Protein AF-A0A3D6EB64-F1 (afdb_monomer_lite)

Structure (mmCIF, N/CA/C/O backbone):
data_AF-A0A3D6EB64-F1
#
_entry.id   AF-A0A3D6EB64-F1
#
loop_
_atom_site.group_PDB
_atom_site.id
_atom_site.type_symbol
_atom_site.label_atom_id
_atom_site.label_alt_id
_atom_site.label_comp_id
_atom_site.label_asym_id
_atom_site.label_entity_id
_atom_site.label_seq_id
_atom_site.pdbx_PDB_ins_code
_atom_site.Cartn_x
_atom_site.Cartn_y
_atom_site.Cartn_z
_atom_site.occupancy
_atom_site.B_iso_or_equiv
_atom_site.auth_seq_id
_atom_site.auth_comp_id
_atom_site.auth_asym_id
_atom_site.auth_atom_id
_atom_site.pdbx_PDB_model_num
ATOM 1 N N . MET A 1 1 ? 5.720 9.791 33.208 1.00 56.53 1 MET A N 1
ATOM 2 C CA . MET A 1 1 ? 5.358 8.358 33.112 1.00 56.53 1 MET A CA 1
ATOM 3 C C . MET A 1 1 ? 5.922 7.781 31.817 1.00 56.53 1 MET A C 1
ATOM 5 O O . MET A 1 1 ? 6.109 8.530 30.870 1.00 56.53 1 MET A O 1
ATOM 9 N N . SER A 1 2 ? 6.230 6.481 31.758 1.00 70.69 2 SER A N 1
ATOM 10 C CA . SER A 1 2 ? 6.576 5.824 30.486 1.00 70.69 2 SER A CA 1
ATOM 11 C C . SER A 1 2 ? 5.304 5.671 29.650 1.00 70.69 2 SER A C 1
ATOM 13 O O . SER A 1 2 ? 4.320 5.146 30.171 1.00 70.69 2 SER A O 1
ATOM 15 N N . LYS A 1 3 ? 5.336 6.067 28.369 1.00 72.75 3 LYS A N 1
ATOM 16 C CA . LYS A 1 3 ? 4.212 5.945 27.414 1.00 72.75 3 LYS A CA 1
ATOM 17 C C . LYS A 1 3 ? 3.572 4.543 27.406 1.00 72.75 3 LYS A C 1
ATOM 19 O O . LYS A 1 3 ? 2.381 4.395 27.165 1.00 72.75 3 LYS A O 1
ATOM 24 N N . SER A 1 4 ? 4.351 3.507 27.733 1.00 83.56 4 SER A N 1
ATOM 25 C CA . SER A 1 4 ? 3.879 2.121 27.839 1.00 83.56 4 SER A CA 1
ATOM 26 C C . SER A 1 4 ? 2.910 1.882 29.010 1.00 83.56 4 SER A C 1
ATOM 28 O O . SER A 1 4 ? 1.986 1.077 28.888 1.00 83.56 4 SER A O 1
ATOM 30 N N . LYS A 1 5 ? 3.095 2.575 30.144 1.00 88.56 5 LYS A N 1
ATOM 31 C CA . LYS A 1 5 ? 2.236 2.424 31.332 1.00 88.56 5 LYS A CA 1
ATOM 32 C C . LYS A 1 5 ? 0.871 3.084 31.130 1.00 88.56 5 LYS A C 1
ATOM 34 O O . LYS A 1 5 ? -0.136 2.461 31.445 1.00 88.56 5 LYS A O 1
ATOM 39 N N . GLU A 1 6 ? 0.841 4.282 30.548 1.00 88.69 6 GLU A N 1
ATOM 40 C CA . GLU A 1 6 ? -0.411 4.967 30.182 1.00 88.69 6 GLU A CA 1
ATOM 41 C C . GLU A 1 6 ? -1.209 4.170 29.154 1.00 88.69 6 GLU A C 1
ATOM 43 O O . GLU A 1 6 ? -2.394 3.924 29.357 1.00 88.69 6 GLU A O 1
ATOM 48 N N . TYR A 1 7 ? -0.549 3.675 28.101 1.00 89.69 7 TYR A N 1
ATOM 49 C CA . TYR A 1 7 ? -1.205 2.842 27.093 1.00 89.69 7 TYR A CA 1
ATOM 50 C C . TYR A 1 7 ? -1.892 1.614 27.710 1.00 89.69 7 TYR A C 1
ATOM 52 O O . TYR A 1 7 ? -3.045 1.322 27.397 1.00 89.69 7 TYR A O 1
ATOM 60 N N . LYS A 1 8 ? -1.210 0.902 28.620 1.00 91.12 8 LYS A N 1
ATOM 61 C CA . LYS A 1 8 ? -1.791 -0.264 29.307 1.00 91.12 8 LYS A CA 1
ATOM 62 C C . LYS A 1 8 ? -2.973 0.112 30.197 1.00 91.12 8 LYS A C 1
ATOM 64 O O . LYS A 1 8 ? -3.958 -0.619 30.203 1.00 91.12 8 LYS A O 1
ATOM 69 N N . ALA A 1 9 ? -2.882 1.223 30.928 1.00 92.12 9 ALA A N 1
ATOM 70 C CA . ALA A 1 9 ? -3.964 1.686 31.792 1.00 92.12 9 ALA A CA 1
ATOM 71 C C . ALA A 1 9 ? -5.227 2.003 30.977 1.00 92.12 9 ALA A C 1
ATOM 73 O O . ALA A 1 9 ? -6.297 1.484 31.279 1.00 92.12 9 ALA A O 1
ATOM 74 N N . ILE A 1 10 ? -5.075 2.760 29.887 1.00 90.31 10 ILE A N 1
ATOM 75 C CA . ILE A 1 10 ? -6.179 3.123 28.991 1.00 90.31 10 ILE A CA 1
ATOM 76 C C . ILE A 1 10 ? -6.776 1.875 28.330 1.00 90.31 10 ILE A C 1
ATOM 78 O O . ILE A 1 10 ? -7.990 1.699 28.334 1.00 90.31 10 ILE A O 1
ATOM 82 N N . LYS A 1 11 ? -5.938 0.964 27.818 1.00 88.44 11 LYS A N 1
ATOM 83 C CA . LYS A 1 11 ? -6.406 -0.292 27.214 1.00 88.44 11 LYS A CA 1
ATOM 84 C C . LYS A 1 11 ? -7.231 -1.127 28.199 1.00 88.44 11 LYS A C 1
ATOM 86 O O . LYS A 1 11 ? -8.278 -1.648 27.826 1.00 88.44 11 LYS A O 1
ATOM 91 N N . ASN A 1 12 ? -6.756 -1.264 29.436 1.00 91.56 12 ASN A N 1
ATOM 92 C CA . ASN A 1 12 ? -7.444 -2.050 30.457 1.00 91.56 12 ASN A CA 1
ATOM 93 C C . ASN A 1 12 ? -8.764 -1.401 30.880 1.00 91.56 12 ASN A C 1
ATOM 95 O O . ASN A 1 12 ? -9.736 -2.116 31.081 1.00 91.56 12 ASN A O 1
ATOM 99 N N . PHE A 1 13 ? -8.813 -0.073 30.975 1.00 92.94 13 PHE A N 1
ATOM 100 C CA . PHE A 1 13 ? -10.040 0.663 31.272 1.00 92.94 13 PHE A CA 1
ATOM 101 C C . PHE A 1 13 ? -11.100 0.470 30.176 1.00 92.94 13 PHE A C 1
ATOM 103 O O . 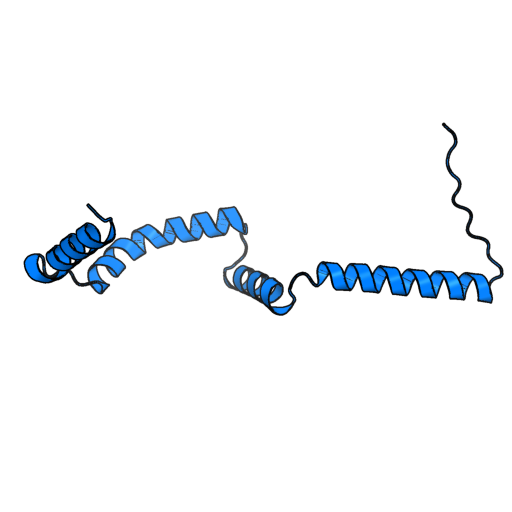PHE A 1 13 ? -12.230 0.082 30.466 1.00 92.94 13 PHE A O 1
ATOM 110 N N . LEU A 1 14 ? -10.714 0.640 28.905 1.00 91.06 14 LEU A N 1
ATOM 111 C CA . LEU A 1 14 ? -11.601 0.415 27.756 1.00 91.06 14 LEU A CA 1
ATOM 112 C C . LEU A 1 14 ? -12.166 -1.013 27.740 1.00 91.06 14 LEU A C 1
ATOM 114 O O . LEU A 1 14 ? -13.356 -1.203 27.509 1.00 91.06 14 LEU A O 1
ATOM 118 N N . HIS A 1 15 ? -11.321 -2.010 28.012 1.00 89.56 15 HIS A N 1
ATOM 119 C CA . HIS A 1 15 ? -11.719 -3.413 27.934 1.00 89.56 15 HIS A CA 1
ATOM 120 C C . HIS A 1 15 ? -12.511 -3.893 29.157 1.00 89.56 15 HIS A C 1
ATOM 122 O O . HIS A 1 15 ? -13.531 -4.553 28.999 1.00 89.56 15 HIS A O 1
ATOM 128 N N . ASN A 1 16 ? -12.057 -3.576 30.372 1.00 91.38 16 ASN A N 1
ATOM 129 C CA . ASN A 1 16 ? -12.619 -4.149 31.597 1.00 91.38 16 ASN A CA 1
ATOM 130 C C . ASN A 1 16 ? -13.787 -3.328 32.148 1.00 91.38 16 ASN A C 1
ATOM 132 O O . ASN A 1 16 ? -14.778 -3.906 32.589 1.00 91.38 16 ASN A O 1
ATOM 136 N N . GLU A 1 17 ? -13.674 -1.996 32.145 1.00 93.19 17 GLU A N 1
ATOM 137 C CA . GLU A 1 17 ? -14.701 -1.125 32.732 1.00 93.19 17 GLU A CA 1
ATOM 138 C C . GLU A 1 17 ? -15.779 -0.768 31.716 1.00 93.19 17 GLU A C 1
ATOM 140 O O . GLU A 1 17 ? -16.965 -0.871 32.014 1.00 93.19 17 GLU A O 1
ATOM 145 N N . LEU A 1 18 ? -15.375 -0.396 30.500 1.00 91.81 18 LEU A N 1
ATOM 146 C CA . LEU A 1 18 ? -16.319 -0.001 29.454 1.00 91.81 18 LEU A CA 1
ATOM 147 C C . LEU A 1 18 ? -16.804 -1.172 28.594 1.00 91.81 18 LEU A C 1
ATOM 149 O O . LEU A 1 18 ? -17.702 -0.980 27.779 1.00 91.81 18 LEU A O 1
ATOM 153 N N . GLN A 1 19 ? -16.230 -2.371 28.768 1.00 92.00 19 GLN A N 1
ATOM 154 C CA . GLN A 1 19 ? -16.564 -3.571 27.983 1.00 92.00 19 GLN A CA 1
ATOM 155 C C . GLN A 1 19 ? -16.462 -3.338 26.464 1.00 92.00 19 GLN A C 1
ATOM 157 O O . GLN A 1 19 ? -17.115 -4.006 25.665 1.00 92.00 19 GLN A O 1
ATOM 162 N N . ILE A 1 20 ? -15.622 -2.384 26.052 1.00 90.62 20 ILE A N 1
ATOM 163 C CA . ILE A 1 20 ? -15.392 -2.063 24.649 1.00 90.62 20 ILE A CA 1
ATOM 164 C C . ILE A 1 20 ? -14.378 -3.068 24.113 1.00 90.62 20 ILE A C 1
ATOM 166 O O . ILE A 1 20 ? -13.211 -3.104 24.526 1.00 90.62 20 ILE A O 1
ATOM 170 N N . SER A 1 21 ? -14.827 -3.904 23.181 1.00 88.19 21 SER A N 1
ATOM 171 C CA . SER A 1 21 ? -13.943 -4.839 22.499 1.00 88.19 21 SER A CA 1
ATOM 172 C C . SER A 1 21 ? -13.083 -4.124 21.457 1.00 88.19 21 SER A C 1
ATOM 174 O O . SER A 1 21 ? -13.387 -3.024 20.985 1.00 88.19 21 SER A O 1
ATOM 176 N N . LYS A 1 22 ? -11.980 -4.768 21.072 1.00 85.88 22 LYS A N 1
ATOM 177 C CA . LYS A 1 22 ? -11.128 -4.261 19.994 1.00 85.88 22 LYS A CA 1
ATOM 178 C C . LYS A 1 22 ? -11.911 -4.205 18.681 1.00 85.88 22 LYS A C 1
ATOM 180 O O . LYS A 1 22 ? -11.722 -3.279 17.903 1.00 85.88 22 LYS A O 1
ATOM 185 N N . GLU A 1 23 ? -12.773 -5.186 18.458 1.00 87.88 23 GLU A N 1
ATOM 186 C CA . GLU A 1 23 ? -13.599 -5.339 17.267 1.00 87.88 23 GLU A CA 1
ATOM 187 C C . GLU A 1 23 ? -14.588 -4.178 17.147 1.00 87.88 23 GLU A C 1
ATOM 189 O O . GLU A 1 23 ? -14.651 -3.560 16.095 1.00 87.88 23 GLU A O 1
ATOM 194 N N . MET A 1 24 ? -15.242 -3.781 18.246 1.00 86.81 24 MET A N 1
ATOM 195 C CA . MET A 1 24 ? -16.133 -2.614 18.261 1.00 86.81 24 MET A CA 1
ATOM 196 C C . MET A 1 24 ? -15.401 -1.319 17.899 1.00 86.81 24 MET A C 1
ATOM 198 O O . MET A 1 24 ? -15.920 -0.503 17.144 1.00 86.81 24 MET A O 1
ATOM 202 N N . ILE A 1 25 ? -14.183 -1.124 18.414 1.00 85.44 25 ILE A N 1
ATOM 203 C CA . ILE A 1 25 ? -13.362 0.043 18.054 1.00 85.44 25 ILE A CA 1
ATOM 204 C C . ILE A 1 25 ? -13.006 -0.005 16.569 1.00 85.44 25 ILE A C 1
ATOM 206 O O . ILE A 1 25 ? -13.069 1.017 15.893 1.00 85.44 25 ILE A O 1
ATOM 210 N N . VAL A 1 26 ? -12.624 -1.178 16.058 1.00 87.31 26 VAL A N 1
ATOM 211 C CA . VAL A 1 26 ? -12.315 -1.352 14.636 1.00 87.31 26 VAL A CA 1
ATOM 212 C C . VAL A 1 26 ? -13.535 -1.022 13.786 1.00 87.31 26 VAL A C 1
ATOM 214 O O . VAL A 1 26 ? -13.378 -0.269 12.836 1.00 87.31 26 VAL A O 1
ATOM 217 N N . ASP A 1 27 ? -14.722 -1.506 14.141 1.00 87.75 27 ASP A N 1
ATOM 218 C CA . ASP A 1 27 ? -15.949 -1.249 13.385 1.00 87.75 27 ASP A CA 1
ATOM 219 C C . ASP A 1 27 ? -16.312 0.241 13.369 1.00 87.75 27 ASP A C 1
ATOM 221 O O . ASP A 1 27 ? -16.615 0.776 12.307 1.00 87.75 27 ASP A O 1
ATOM 225 N N . ILE A 1 28 ? -16.188 0.942 14.503 1.00 86.12 28 ILE A N 1
ATOM 226 C CA . ILE A 1 28 ? -16.430 2.395 14.579 1.00 86.12 28 ILE A CA 1
ATOM 227 C C . ILE A 1 28 ? -15.430 3.169 13.713 1.00 86.12 28 ILE A C 1
ATOM 229 O O . ILE A 1 28 ? -15.803 4.079 12.978 1.00 86.12 28 ILE A O 1
ATOM 233 N N . VAL A 1 29 ? -14.142 2.832 13.806 1.00 87.06 29 VAL A N 1
ATOM 234 C CA . VAL A 1 29 ? -13.084 3.615 13.154 1.00 87.06 29 VAL A CA 1
ATOM 235 C C . VAL A 1 29 ? -12.957 3.264 11.671 1.00 87.06 29 VAL A C 1
ATOM 237 O O . VAL A 1 29 ? -12.500 4.093 10.889 1.00 87.06 29 VAL A O 1
ATOM 240 N N . LYS A 1 30 ? -13.344 2.056 11.250 1.00 87.00 30 LYS A N 1
ATOM 241 C CA . LYS A 1 30 ? -13.181 1.582 9.869 1.00 87.00 30 LYS A CA 1
ATOM 242 C C . LYS A 1 30 ? -13.901 2.477 8.864 1.00 87.00 30 LYS A C 1
ATOM 244 O O . LYS A 1 30 ? -13.277 2.855 7.873 1.00 87.00 30 LYS A O 1
ATOM 249 N N . ASP A 1 31 ? -15.142 2.854 9.152 1.00 85.44 31 ASP A N 1
ATOM 250 C CA . ASP A 1 31 ? -15.947 3.707 8.271 1.00 85.44 31 ASP A CA 1
ATOM 251 C C . ASP A 1 31 ? -15.348 5.118 8.139 1.00 85.44 31 ASP A C 1
ATOM 253 O O . ASP A 1 31 ? -15.395 5.726 7.070 1.00 85.44 31 ASP A O 1
ATOM 257 N N . GLU A 1 32 ? -14.711 5.629 9.197 1.00 86.88 32 GLU A N 1
ATOM 258 C CA . GLU A 1 32 ? -13.994 6.909 9.159 1.00 86.88 32 GLU A CA 1
ATOM 259 C C . GLU A 1 32 ? -12.628 6.799 8.460 1.00 86.88 32 GLU A C 1
ATOM 261 O O . GLU A 1 32 ? -12.183 7.727 7.776 1.00 86.88 32 GLU A O 1
ATOM 266 N N . LEU A 1 33 ? -11.950 5.658 8.608 1.00 87.69 33 LEU A N 1
ATOM 267 C CA . LEU A 1 33 ? -10.636 5.392 8.023 1.00 87.69 33 LEU A CA 1
ATOM 268 C C . LEU A 1 33 ? -10.707 5.171 6.518 1.00 87.69 33 LEU A C 1
ATOM 270 O O . LEU A 1 33 ? -9.814 5.626 5.808 1.00 87.69 33 LEU A O 1
ATOM 274 N N . GLU A 1 34 ? -11.726 4.473 6.025 1.00 84.94 34 GLU A N 1
ATOM 275 C CA . GLU A 1 34 ? -11.857 4.112 4.614 1.00 84.94 34 GLU A CA 1
ATOM 276 C C . GLU A 1 34 ? -11.721 5.316 3.656 1.00 84.94 34 GLU A C 1
ATOM 278 O O . GLU A 1 34 ? -10.836 5.282 2.791 1.00 84.94 34 GLU A O 1
ATOM 283 N N . PRO A 1 35 ? -12.468 6.428 3.811 1.00 85.81 35 PRO A N 1
ATOM 284 C CA . PRO A 1 35 ? -12.324 7.588 2.933 1.00 85.81 35 PRO A CA 1
ATOM 285 C C . PRO A 1 35 ? -10.960 8.276 3.073 1.00 85.81 35 PRO A C 1
ATOM 287 O O . PRO A 1 35 ? -10.414 8.769 2.081 1.00 85.81 35 PRO A O 1
ATOM 290 N N . LEU A 1 36 ? -10.376 8.301 4.276 1.00 88.12 36 LEU A N 1
ATOM 291 C CA . LEU A 1 36 ? -9.044 8.870 4.512 1.00 88.12 36 LEU A CA 1
ATOM 292 C C . LEU A 1 36 ? -7.953 8.040 3.834 1.00 88.12 36 LEU A C 1
ATOM 294 O O . LEU A 1 36 ? -7.033 8.592 3.222 1.00 88.12 36 LEU A O 1
ATOM 298 N N . LEU A 1 37 ? -8.074 6.719 3.907 1.00 84.06 37 LEU A N 1
ATOM 299 C CA . LEU A 1 37 ? -7.146 5.766 3.323 1.00 84.06 37 LEU A CA 1
ATOM 300 C C . LEU A 1 37 ? -7.230 5.822 1.794 1.00 84.06 37 LEU A C 1
ATOM 302 O O . LEU A 1 37 ? -6.204 5.983 1.138 1.00 84.06 37 LEU A O 1
ATOM 306 N N . LEU A 1 38 ? -8.441 5.839 1.227 1.00 83.19 38 LEU A N 1
ATOM 307 C CA . LEU A 1 38 ? -8.665 6.028 -0.210 1.00 83.19 38 LEU A CA 1
ATOM 308 C C . LEU A 1 38 ? -8.135 7.375 -0.714 1.00 83.19 38 LEU A C 1
ATOM 310 O O . LEU A 1 38 ? -7.479 7.430 -1.754 1.00 83.19 38 LEU A O 1
ATOM 314 N N . LYS A 1 39 ? -8.368 8.466 0.026 1.00 85.00 39 LYS A N 1
ATOM 315 C CA . LYS A 1 39 ? -7.826 9.791 -0.312 1.00 85.00 39 LYS A CA 1
ATOM 316 C C . LYS A 1 39 ? -6.300 9.795 -0.288 1.00 85.00 39 LYS A C 1
ATOM 318 O O . LYS A 1 39 ? -5.681 10.354 -1.188 1.00 85.00 39 LYS A O 1
ATOM 323 N N . THR A 1 40 ? -5.698 9.169 0.718 1.00 83.50 40 THR A N 1
ATOM 324 C CA . THR A 1 40 ? -4.239 9.081 0.853 1.00 83.50 40 THR A CA 1
ATOM 325 C C . THR A 1 40 ? -3.644 8.278 -0.296 1.00 83.50 40 THR A C 1
ATOM 327 O O . THR A 1 40 ? -2.759 8.769 -0.988 1.00 83.50 40 THR A O 1
ATOM 330 N N . LEU A 1 41 ? -4.200 7.098 -0.579 1.00 80.00 41 LEU A N 1
ATOM 331 C CA . LEU A 1 41 ? -3.789 6.263 -1.705 1.00 80.00 41 LEU A CA 1
ATOM 332 C C . LEU A 1 41 ? -3.926 6.995 -3.039 1.00 80.00 41 LEU A C 1
ATOM 334 O O . LEU A 1 41 ? -3.003 6.956 -3.847 1.00 80.00 41 LEU A O 1
ATOM 338 N N . ARG A 1 42 ? -5.032 7.718 -3.250 1.00 81.19 42 ARG A N 1
ATOM 339 C CA . ARG A 1 42 ? -5.237 8.521 -4.460 1.00 81.19 42 ARG A CA 1
ATOM 340 C C . ARG A 1 42 ? -4.239 9.673 -4.576 1.00 81.19 42 ARG A C 1
ATOM 342 O O . ARG A 1 42 ? -3.785 9.970 -5.675 1.00 81.19 42 ARG A O 1
ATOM 349 N N . ASN A 1 43 ? -3.897 10.328 -3.472 1.00 81.25 43 ASN A N 1
ATOM 350 C CA . ASN A 1 43 ? -2.907 11.406 -3.473 1.00 81.25 43 ASN A CA 1
ATOM 351 C C . ASN A 1 43 ? -1.492 10.883 -3.762 1.00 81.25 43 ASN A C 1
ATOM 353 O O . ASN A 1 43 ? -0.726 11.558 -4.441 1.00 81.25 43 ASN A O 1
ATOM 357 N N . THR A 1 44 ? -1.148 9.698 -3.254 1.00 77.06 44 THR A N 1
ATOM 358 C CA . THR A 1 44 ? 0.185 9.101 -3.411 1.00 77.06 44 THR A CA 1
ATOM 359 C C . THR A 1 44 ? 0.364 8.409 -4.761 1.00 77.06 44 THR A C 1
ATOM 361 O O . THR A 1 44 ? 1.407 8.562 -5.389 1.00 77.06 44 THR A O 1
ATOM 364 N N . TYR A 1 45 ? -0.642 7.662 -5.218 1.00 76.12 45 TYR A N 1
ATOM 365 C CA . TYR A 1 45 ? -0.548 6.783 -6.389 1.00 76.12 45 TYR A CA 1
ATOM 366 C C . TYR A 1 45 ? -1.481 7.185 -7.545 1.00 76.12 45 TYR A C 1
ATOM 368 O O . TYR A 1 45 ? -1.534 6.497 -8.564 1.00 76.12 45 TYR A O 1
ATOM 376 N N . GLY A 1 46 ? -2.216 8.295 -7.423 1.00 78.75 46 GLY A N 1
ATOM 377 C CA . GLY A 1 46 ? -3.127 8.795 -8.456 1.00 78.75 46 GLY A CA 1
ATOM 378 C C . GLY A 1 46 ? -4.453 8.030 -8.534 1.00 78.75 46 GLY A C 1
ATOM 379 O O . GLY A 1 46 ? -4.883 7.370 -7.595 1.00 78.75 46 GLY A O 1
ATOM 380 N N . THR A 1 47 ? -5.144 8.107 -9.673 1.00 79.06 47 THR A N 1
ATOM 381 C CA . THR A 1 47 ? -6.416 7.392 -9.928 1.00 79.06 47 THR A CA 1
ATOM 382 C C . THR A 1 47 ? -6.214 5.926 -10.327 1.00 79.06 47 THR A C 1
ATOM 384 O O . THR A 1 47 ? -7.037 5.357 -11.042 1.00 79.06 47 THR A O 1
ATOM 387 N N . HIS A 1 48 ? -5.099 5.317 -9.930 1.00 75.00 48 HIS A N 1
ATOM 388 C CA . HIS A 1 48 ? -4.839 3.907 -10.191 1.00 75.00 48 HIS A CA 1
ATOM 389 C C . HIS A 1 48 ? -5.708 3.028 -9.292 1.00 75.00 48 HIS A C 1
ATOM 391 O O . HIS A 1 48 ? -5.936 3.341 -8.124 1.00 75.00 48 HIS A O 1
ATOM 397 N N . ASP A 1 49 ? -6.209 1.923 -9.842 1.00 79.06 49 ASP A N 1
ATOM 398 C CA . ASP A 1 49 ? -6.947 0.954 -9.042 1.00 79.06 49 ASP A CA 1
ATOM 399 C C . ASP A 1 49 ? -6.019 0.269 -8.018 1.00 79.06 49 ASP A C 1
ATOM 401 O O . ASP A 1 49 ? -4.798 0.182 -8.189 1.00 79.06 49 ASP A O 1
ATOM 405 N N . MET A 1 50 ? -6.600 -0.243 -6.928 1.00 74.88 50 MET A N 1
ATOM 406 C CA . MET A 1 50 ? -5.834 -0.904 -5.860 1.00 74.88 50 MET A CA 1
ATOM 407 C C . MET A 1 50 ? -4.989 -2.070 -6.375 1.00 74.88 50 MET A C 1
ATOM 409 O O . MET A 1 50 ? -3.885 -2.311 -5.892 1.00 74.88 50 MET A O 1
ATOM 413 N N . ARG A 1 51 ? -5.486 -2.787 -7.387 1.00 77.19 51 ARG A N 1
ATOM 414 C CA . ARG A 1 51 ? -4.776 -3.908 -8.007 1.00 77.19 51 ARG A CA 1
ATOM 415 C C . ARG A 1 51 ? -3.491 -3.440 -8.690 1.00 77.19 51 ARG A C 1
ATOM 417 O O . ARG A 1 51 ? -2.475 -4.124 -8.591 1.00 77.19 51 ARG A O 1
ATOM 424 N N . SER A 1 52 ? -3.525 -2.298 -9.362 1.00 77.88 52 SER A N 1
ATOM 425 C CA . SER A 1 52 ? -2.380 -1.688 -10.033 1.00 77.88 52 SER A CA 1
ATOM 426 C C . SER A 1 52 ? -1.378 -1.157 -9.021 1.00 77.88 52 SER A C 1
ATOM 428 O O . SER A 1 52 ? -0.188 -1.404 -9.185 1.00 77.88 52 SER A O 1
ATOM 430 N N . ILE A 1 53 ? -1.845 -0.537 -7.931 1.00 78.75 53 ILE A N 1
ATOM 431 C CA . ILE A 1 53 ? -0.980 -0.095 -6.824 1.00 78.75 53 ILE A CA 1
ATOM 432 C C . ILE A 1 53 ? -0.245 -1.295 -6.211 1.00 78.75 53 ILE A C 1
ATOM 434 O O . ILE A 1 53 ? 0.981 -1.286 -6.122 1.00 78.75 53 ILE A O 1
ATOM 438 N N . ILE A 1 54 ? -0.968 -2.370 -5.873 1.00 78.81 54 ILE A N 1
ATOM 439 C CA . ILE A 1 54 ? -0.383 -3.600 -5.316 1.00 78.81 54 ILE A CA 1
ATOM 440 C C . ILE A 1 54 ? 0.601 -4.239 -6.304 1.00 78.81 54 ILE A C 1
ATOM 442 O O . ILE A 1 54 ? 1.680 -4.663 -5.901 1.00 78.81 54 ILE A O 1
ATOM 446 N N . ARG A 1 55 ? 0.273 -4.290 -7.603 1.00 78.50 55 ARG A N 1
ATOM 447 C CA . ARG A 1 55 ? 1.198 -4.802 -8.628 1.00 78.50 55 ARG A CA 1
ATOM 448 C C . ARG A 1 55 ? 2.460 -3.958 -8.733 1.00 78.50 55 ARG A C 1
ATOM 450 O O . ARG A 1 55 ? 3.522 -4.540 -8.917 1.00 78.50 55 ARG A O 1
ATOM 457 N N . CYS A 1 56 ? 2.362 -2.635 -8.628 1.00 73.56 56 CYS A N 1
ATOM 458 C CA . CYS A 1 56 ? 3.527 -1.756 -8.641 1.00 73.56 56 CYS A CA 1
ATOM 459 C C . CYS A 1 56 ? 4.404 -1.971 -7.408 1.00 73.56 56 CYS A C 1
ATOM 461 O O . CYS A 1 56 ? 5.591 -2.213 -7.581 1.00 73.56 56 CYS A O 1
ATOM 463 N N . LEU A 1 57 ? 3.827 -1.996 -6.203 1.00 75.50 57 LEU A N 1
ATOM 464 C CA . LEU A 1 57 ? 4.574 -2.241 -4.963 1.00 75.50 57 LEU A CA 1
ATOM 465 C C . LEU A 1 57 ? 5.243 -3.621 -4.955 1.00 75.50 57 LEU A C 1
ATOM 467 O O . LEU A 1 57 ? 6.427 -3.732 -4.665 1.00 75.50 57 LEU A O 1
ATOM 471 N N . LEU A 1 58 ? 4.521 -4.672 -5.361 1.00 74.00 58 LEU A N 1
ATOM 472 C CA . LEU A 1 58 ? 5.094 -6.015 -5.495 1.00 74.00 58 LEU A CA 1
ATOM 473 C C . LEU A 1 58 ? 6.171 -6.067 -6.574 1.00 74.00 58 LEU A C 1
ATOM 475 O O . LEU A 1 58 ? 7.172 -6.754 -6.408 1.00 74.00 58 LEU A O 1
ATOM 479 N N . LYS A 1 59 ? 5.986 -5.359 -7.693 1.00 72.81 59 LYS A N 1
ATOM 480 C CA . LYS A 1 59 ? 7.018 -5.259 -8.723 1.00 72.81 59 LYS A CA 1
ATOM 481 C C . LYS A 1 59 ? 8.247 -4.560 -8.153 1.00 72.81 59 LYS A C 1
ATOM 483 O O . LYS A 1 59 ? 9.331 -5.074 -8.354 1.00 72.81 59 LYS A O 1
ATOM 488 N N . GLU A 1 60 ? 8.104 -3.460 -7.425 1.00 70.69 60 GLU A N 1
ATOM 489 C CA . GLU A 1 60 ? 9.222 -2.774 -6.771 1.00 70.69 60 GLU A CA 1
ATOM 490 C C . GLU A 1 60 ? 9.924 -3.652 -5.729 1.00 70.69 60 GLU A C 1
ATOM 492 O O . GLU A 1 60 ? 11.150 -3.690 -5.722 1.00 70.69 60 GLU A O 1
ATOM 497 N N . GLU A 1 61 ? 9.194 -4.417 -4.914 1.00 71.25 61 GLU A N 1
ATOM 498 C CA . GLU A 1 61 ? 9.796 -5.337 -3.938 1.00 71.25 61 GLU A CA 1
ATOM 499 C C . GLU A 1 61 ? 10.493 -6.537 -4.598 1.00 71.25 61 GLU A C 1
ATOM 501 O O . GLU A 1 61 ? 11.627 -6.864 -4.256 1.00 71.25 6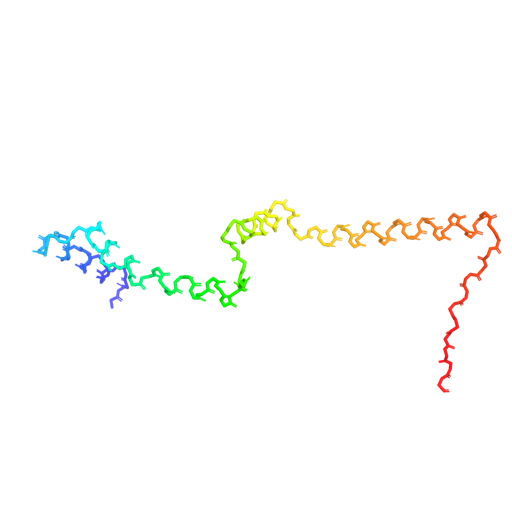1 GLU A O 1
ATOM 506 N N . ILE A 1 62 ? 9.845 -7.196 -5.565 1.00 67.81 62 ILE A N 1
ATOM 507 C CA . ILE A 1 62 ? 10.355 -8.417 -6.219 1.00 67.81 62 ILE A CA 1
ATOM 508 C C . ILE A 1 62 ? 11.470 -8.089 -7.214 1.00 67.81 62 ILE A C 1
ATOM 510 O O . ILE A 1 62 ? 12.470 -8.805 -7.357 1.00 67.81 62 ILE A O 1
ATOM 514 N N . VAL A 1 63 ? 11.273 -7.024 -7.984 1.00 62.53 63 VAL A N 1
ATOM 515 C CA . VAL A 1 63 ? 12.245 -6.580 -8.977 1.00 62.53 63 VAL A CA 1
ATOM 516 C C . VAL A 1 63 ? 13.353 -5.798 -8.276 1.00 62.53 63 VAL A C 1
ATOM 518 O O . VAL A 1 63 ? 14.475 -5.813 -8.774 1.00 62.53 63 VAL A O 1
ATOM 521 N N . GLY A 1 64 ? 13.110 -5.227 -7.092 1.00 61.81 64 GLY A N 1
ATOM 522 C CA . GLY A 1 64 ? 14.064 -4.366 -6.405 1.00 61.81 64 GLY A CA 1
ATOM 523 C C . GLY A 1 64 ? 14.446 -3.176 -7.284 1.00 61.81 64 GLY A C 1
ATOM 524 O O . GLY A 1 64 ? 13.925 -2.989 -8.386 1.00 61.81 64 GLY A O 1
ATOM 525 N N . ASN A 1 65 ? 15.443 -2.401 -6.867 1.00 56.28 65 ASN A N 1
ATOM 526 C CA . ASN A 1 65 ? 16.051 -1.355 -7.692 1.00 56.28 65 ASN A CA 1
ATOM 527 C C . ASN A 1 65 ? 16.862 -1.937 -8.881 1.00 56.28 65 ASN A C 1
ATOM 529 O O . ASN A 1 65 ? 17.981 -1.513 -9.159 1.00 56.28 65 ASN A O 1
ATOM 533 N N . ARG A 1 66 ? 16.321 -2.922 -9.616 1.00 57.44 66 ARG A N 1
ATOM 534 C CA . ARG A 1 66 ? 16.861 -3.442 -10.883 1.00 57.44 66 ARG A CA 1
ATOM 535 C C . ARG A 1 66 ? 16.862 -2.393 -11.990 1.00 57.44 66 ARG A C 1
ATOM 537 O O . ARG A 1 66 ? 17.417 -2.664 -13.043 1.00 57.44 66 ARG A O 1
ATOM 544 N N . TYR A 1 67 ? 16.329 -1.193 -11.760 1.00 57.91 67 TYR A N 1
ATOM 545 C CA . TYR A 1 67 ? 16.632 -0.033 -12.599 1.00 57.91 67 TYR A CA 1
ATOM 546 C C . TYR A 1 67 ? 18.154 0.161 -12.741 1.00 57.91 67 TYR A C 1
ATOM 548 O O . TYR A 1 67 ? 18.643 0.437 -13.832 1.00 57.91 67 TYR A O 1
ATOM 556 N N . SER A 1 68 ? 18.915 -0.113 -11.672 1.00 61.91 68 SER A N 1
ATOM 557 C CA . SER A 1 68 ? 20.383 -0.151 -11.716 1.00 61.91 68 SER A CA 1
ATOM 558 C C . SER A 1 68 ? 20.938 -1.303 -12.566 1.00 61.91 68 SER A C 1
ATOM 560 O O . SER A 1 68 ? 21.904 -1.106 -13.295 1.00 61.91 68 SER A O 1
ATOM 562 N N . PHE A 1 69 ? 20.306 -2.482 -12.537 1.00 65.62 69 PHE A N 1
ATOM 563 C CA . PHE A 1 69 ? 20.691 -3.632 -13.360 1.00 65.62 69 PHE A CA 1
ATOM 564 C C . PHE A 1 69 ? 20.409 -3.402 -14.848 1.00 65.62 69 PHE A C 1
ATOM 566 O O . PHE A 1 69 ? 21.269 -3.693 -1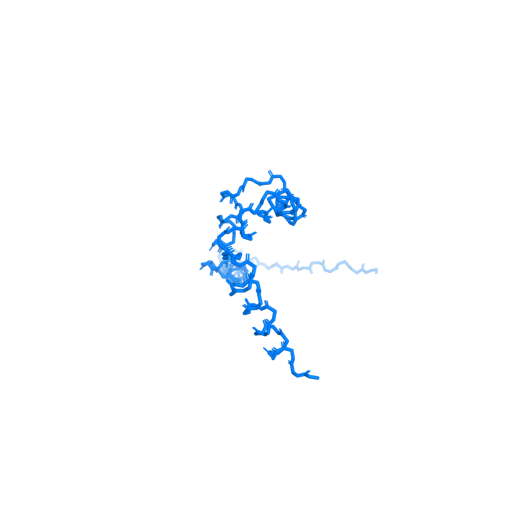5.668 1.00 65.62 69 PHE A O 1
ATOM 573 N N . TYR A 1 70 ? 19.246 -2.848 -15.209 1.00 65.31 70 TYR A N 1
ATOM 574 C CA . TYR A 1 70 ? 18.936 -2.511 -16.602 1.00 65.31 70 TYR A CA 1
ATOM 575 C C . TYR A 1 70 ? 19.870 -1.423 -17.131 1.00 65.31 70 TYR A C 1
ATOM 577 O O . TYR A 1 70 ? 20.383 -1.580 -18.230 1.00 65.31 70 TYR A O 1
ATOM 585 N N . GLY A 1 71 ? 20.164 -0.387 -16.335 1.00 69.06 71 GLY A N 1
ATOM 586 C CA . GLY A 1 71 ? 21.134 0.641 -16.719 1.00 69.06 71 GLY A CA 1
ATOM 587 C C . GLY A 1 71 ? 22.556 0.093 -16.885 1.00 69.06 71 GLY A C 1
ATOM 588 O O . GLY A 1 71 ? 23.243 0.451 -17.837 1.00 69.06 71 GLY A O 1
ATOM 589 N N . ALA A 1 72 ? 22.991 -0.813 -16.002 1.00 71.25 72 ALA A N 1
ATOM 590 C CA . ALA A 1 72 ? 24.289 -1.476 -16.120 1.00 71.25 72 ALA A CA 1
ATOM 591 C C . ALA A 1 72 ? 24.348 -2.418 -17.334 1.00 71.25 72 ALA A C 1
ATOM 593 O O . ALA A 1 72 ? 25.317 -2.392 -18.086 1.00 71.25 72 ALA A O 1
ATOM 594 N N . LEU A 1 73 ? 23.297 -3.206 -17.568 1.00 77.38 73 LEU A N 1
ATOM 595 C CA . LEU A 1 73 ? 23.204 -4.110 -18.713 1.00 77.38 73 LEU A CA 1
ATOM 596 C C . LEU A 1 73 ? 23.161 -3.337 -20.034 1.00 77.38 73 LEU A C 1
ATOM 598 O O . LEU A 1 73 ? 23.882 -3.680 -20.962 1.00 77.38 73 LEU A O 1
ATOM 602 N N . GLU A 1 74 ? 22.354 -2.280 -20.119 1.00 79.38 74 GLU A N 1
ATOM 603 C CA . GLU A 1 74 ? 22.282 -1.405 -21.290 1.00 79.38 74 GLU A CA 1
ATOM 604 C C . GLU A 1 74 ? 23.632 -0.731 -21.563 1.00 79.38 74 GLU A C 1
ATOM 606 O O . GLU A 1 74 ? 24.052 -0.639 -22.716 1.00 79.38 74 GLU A O 1
ATOM 611 N N . HIS A 1 75 ? 24.347 -0.301 -20.519 1.00 80.88 75 HIS A N 1
ATOM 612 C CA . HIS A 1 75 ? 25.690 0.256 -20.658 1.00 80.88 75 HIS A CA 1
ATOM 613 C C . HIS A 1 75 ? 26.684 -0.763 -21.235 1.00 80.88 75 HIS A C 1
ATOM 615 O O . HIS A 1 75 ? 27.369 -0.456 -22.211 1.00 80.88 75 HIS A O 1
ATOM 621 N N . GLU A 1 76 ? 26.732 -1.974 -20.674 1.00 82.44 76 GLU A N 1
ATOM 622 C CA . GLU A 1 76 ? 27.646 -3.030 -21.129 1.00 82.44 76 GLU A CA 1
ATOM 623 C C . GLU A 1 76 ? 27.309 -3.520 -22.543 1.00 82.44 76 GLU A C 1
ATOM 625 O O . GLU A 1 76 ? 28.199 -3.663 -23.380 1.00 82.44 76 GLU A O 1
ATOM 630 N N . VAL A 1 77 ? 26.022 -3.690 -22.862 1.00 83.94 77 VAL A N 1
ATOM 631 C CA . VAL A 1 77 ? 25.570 -4.063 -24.212 1.00 83.94 77 VAL A CA 1
ATOM 632 C C . VAL A 1 77 ? 25.962 -2.992 -25.230 1.00 83.94 77 VAL A C 1
ATOM 634 O O . VAL A 1 77 ? 26.515 -3.323 -26.277 1.00 83.94 77 VAL A O 1
ATOM 637 N N . ASN A 1 78 ? 25.748 -1.709 -24.919 1.00 80.75 78 ASN A N 1
ATOM 638 C CA . ASN A 1 78 ? 26.145 -0.607 -25.800 1.00 80.75 78 ASN A CA 1
ATOM 639 C C . ASN A 1 78 ? 27.663 -0.535 -26.003 1.00 80.75 78 ASN A C 1
ATOM 641 O O . ASN A 1 78 ? 28.118 -0.212 -27.100 1.00 80.75 78 ASN A O 1
ATOM 645 N N . LYS A 1 79 ? 28.452 -0.830 -24.964 1.00 86.56 79 LYS A N 1
ATOM 646 C CA . LYS A 1 79 ? 29.914 -0.857 -25.051 1.00 86.56 79 LYS A CA 1
ATOM 647 C C . LYS A 1 79 ? 30.395 -1.955 -26.002 1.00 86.56 79 LYS A C 1
ATOM 649 O O . LYS A 1 79 ? 31.158 -1.653 -26.915 1.00 86.56 79 LYS A O 1
ATOM 654 N N . ILE A 1 80 ? 29.894 -3.181 -25.835 1.00 86.19 80 ILE A N 1
ATOM 655 C CA . ILE A 1 80 ? 30.249 -4.329 -26.685 1.00 86.19 80 ILE A CA 1
ATOM 656 C C . ILE A 1 80 ? 29.838 -4.073 -28.140 1.00 86.19 80 ILE A C 1
ATOM 658 O O . ILE A 1 80 ? 30.638 -4.262 -29.051 1.00 86.19 80 ILE A O 1
ATOM 662 N N . LEU A 1 81 ? 28.618 -3.577 -28.373 1.00 83.81 81 LEU A N 1
ATOM 663 C CA . LEU A 1 81 ? 28.154 -3.211 -29.717 1.00 83.81 81 LEU A CA 1
ATOM 664 C C . LEU A 1 81 ? 29.034 -2.135 -30.361 1.00 83.81 81 LEU A C 1
ATOM 666 O O . LEU A 1 81 ? 29.346 -2.226 -31.544 1.00 83.81 81 LEU A O 1
ATOM 670 N N . ALA A 1 82 ? 29.455 -1.124 -29.600 1.00 81.00 82 ALA A N 1
ATOM 671 C CA . ALA A 1 82 ? 30.328 -0.075 -30.115 1.00 81.00 82 ALA A CA 1
ATOM 672 C C . ALA A 1 82 ? 31.738 -0.584 -30.457 1.00 81.00 82 ALA A C 1
ATOM 674 O O . ALA A 1 82 ? 32.357 -0.044 -31.370 1.00 81.00 82 ALA A O 1
ATOM 675 N N . GLU A 1 83 ? 32.256 -1.576 -29.732 1.00 83.62 83 GLU A N 1
ATOM 676 C CA . GLU A 1 83 ? 33.532 -2.233 -30.039 1.00 83.62 83 GLU A CA 1
ATOM 677 C C . GLU A 1 83 ? 33.414 -3.086 -31.309 1.00 83.62 83 GLU A C 1
ATOM 679 O O . GLU A 1 83 ? 34.171 -2.861 -32.251 1.00 83.62 83 GLU A O 1
ATOM 684 N N . LEU A 1 84 ? 32.389 -3.941 -31.403 1.00 82.88 84 LEU A N 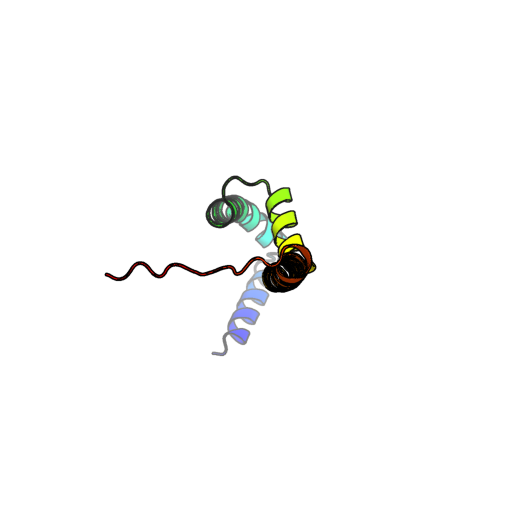1
ATOM 685 C CA . LEU A 1 84 ? 32.132 -4.772 -32.587 1.00 82.88 84 LEU A CA 1
ATOM 686 C C . LEU A 1 84 ? 31.944 -3.937 -33.861 1.00 82.88 84 LEU A C 1
ATOM 688 O O . LEU A 1 84 ? 32.527 -4.240 -34.895 1.00 82.88 84 LEU A O 1
ATOM 692 N N . LEU A 1 85 ? 31.189 -2.836 -33.783 1.00 79.31 85 LEU A N 1
ATOM 693 C CA . LEU A 1 85 ? 30.981 -1.948 -34.931 1.00 79.31 85 LEU A CA 1
ATOM 694 C C . LEU A 1 85 ? 32.263 -1.219 -35.366 1.00 79.31 85 LEU A C 1
A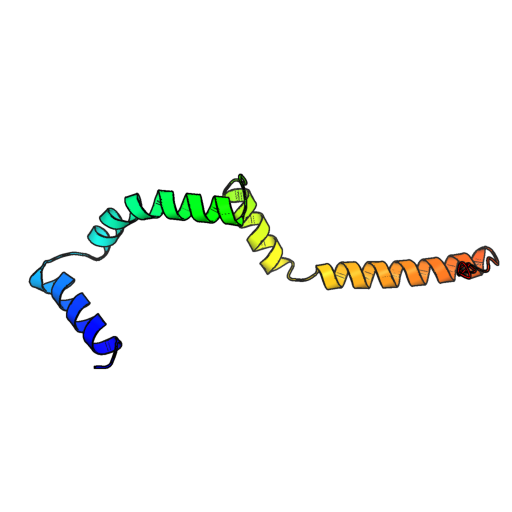TOM 696 O O . LEU A 1 85 ? 32.426 -0.926 -36.549 1.00 79.31 85 LEU A O 1
ATOM 700 N N . LYS A 1 86 ? 33.171 -0.903 -34.433 1.00 78.19 86 LYS A N 1
ATOM 701 C CA . LYS A 1 86 ? 34.476 -0.309 -34.770 1.00 78.19 86 LYS A CA 1
ATOM 702 C C . LYS A 1 86 ? 35.383 -1.315 -35.470 1.00 78.19 86 LYS A C 1
ATOM 704 O O . LYS A 1 86 ? 36.096 -0.920 -36.387 1.00 78.19 86 LYS A O 1
ATOM 709 N N . GLU A 1 87 ? 35.351 -2.572 -35.032 1.00 79.56 87 GLU A N 1
ATOM 710 C CA . GLU A 1 87 ? 36.133 -3.662 -35.618 1.00 79.56 87 GLU A CA 1
ATOM 711 C C . GLU A 1 87 ? 35.612 -4.064 -37.004 1.00 79.56 87 GLU A C 1
ATOM 713 O O . GLU A 1 87 ? 36.408 -4.183 -37.930 1.00 79.56 87 GLU A O 1
ATOM 718 N N . GLU A 1 88 ? 34.294 -4.218 -37.182 1.00 76.44 88 GLU A N 1
ATOM 719 C CA . GLU A 1 88 ? 33.709 -4.641 -38.465 1.00 76.44 88 GLU A CA 1
ATOM 720 C C . GLU A 1 88 ? 33.759 -3.563 -39.554 1.00 76.44 88 GLU A C 1
ATOM 722 O O . GLU A 1 88 ? 33.902 -3.894 -40.730 1.00 76.44 88 GLU A O 1
ATOM 727 N N . PHE A 1 89 ? 33.612 -2.284 -39.196 1.00 71.94 89 PHE A N 1
ATOM 728 C CA . PHE A 1 89 ? 33.408 -1.219 -40.186 1.00 71.94 89 PHE A CA 1
ATOM 729 C C . PHE A 1 89 ? 34.565 -0.204 -40.284 1.00 71.94 89 PHE A C 1
ATOM 731 O O . PHE A 1 89 ? 34.424 0.783 -41.004 1.00 71.94 89 PHE A O 1
ATOM 738 N N . GLU A 1 90 ? 35.684 -0.392 -39.567 1.00 65.81 90 GLU A N 1
ATOM 739 C CA . GLU A 1 90 ? 36.798 0.582 -39.456 1.00 65.81 90 GLU A CA 1
ATOM 740 C C . GLU A 1 90 ? 36.332 2.026 -39.126 1.00 65.81 90 GLU A C 1
ATOM 742 O O . GLU A 1 90 ? 36.949 3.025 -39.506 1.00 65.81 90 GLU A O 1
ATOM 747 N N . VAL A 1 91 ? 35.214 2.182 -38.405 1.00 64.69 91 VAL A N 1
ATOM 748 C CA . VAL A 1 91 ? 34.618 3.504 -38.146 1.00 64.69 91 VAL A CA 1
ATOM 749 C C . VAL A 1 91 ? 35.199 4.126 -36.878 1.00 64.69 91 VAL A C 1
ATOM 751 O O . VAL A 1 91 ? 35.031 3.612 -35.774 1.00 64.69 91 VAL A O 1
ATOM 754 N N . SER A 1 92 ? 35.799 5.314 -36.994 1.00 62.12 92 SER A N 1
ATOM 755 C CA . SER A 1 92 ? 36.170 6.136 -35.835 1.00 62.12 92 SER A CA 1
ATOM 756 C C . SER A 1 92 ? 35.031 7.093 -35.448 1.00 62.12 92 SER A C 1
ATOM 758 O O . SER A 1 92 ? 34.727 8.066 -36.136 1.00 62.12 92 SER A O 1
ATOM 760 N N . ILE A 1 93 ? 34.372 6.829 -34.314 1.00 61.09 93 ILE A N 1
ATOM 761 C CA . ILE A 1 93 ? 33.325 7.713 -33.773 1.00 61.09 93 ILE A CA 1
ATOM 762 C C . ILE A 1 93 ? 33.987 8.877 -33.022 1.00 61.09 93 ILE A C 1
ATOM 764 O O . ILE A 1 93 ? 34.454 8.715 -31.894 1.00 61.09 93 ILE A O 1
ATOM 768 N N . VAL A 1 94 ? 33.997 10.070 -33.624 1.00 65.88 94 VAL A N 1
ATOM 769 C CA . VAL A 1 94 ? 34.498 11.305 -32.995 1.00 65.88 94 VAL A CA 1
ATOM 770 C C . VAL A 1 94 ? 33.326 12.124 -32.454 1.00 65.88 94 VAL A C 1
ATOM 772 O O . VAL A 1 94 ? 32.487 12.617 -33.212 1.00 65.88 94 VAL A O 1
ATOM 775 N N . ARG A 1 95 ? 33.271 12.334 -31.132 1.00 58.34 95 ARG A N 1
ATOM 776 C CA . ARG A 1 95 ? 32.364 13.335 -30.548 1.00 58.34 95 ARG A CA 1
ATOM 777 C C . ARG A 1 95 ? 32.868 14.726 -30.924 1.00 58.34 95 ARG A C 1
ATOM 779 O O . ARG A 1 95 ? 33.855 15.193 -30.365 1.00 58.34 95 ARG A O 1
ATOM 786 N N . LYS A 1 96 ? 32.173 15.414 -31.834 1.00 58.59 96 LYS A N 1
ATOM 787 C CA . LYS A 1 96 ? 32.390 16.850 -32.047 1.00 58.59 96 LYS A CA 1
ATOM 788 C C . LYS A 1 96 ? 31.937 17.611 -30.803 1.00 58.59 96 LYS A C 1
ATOM 790 O O . LYS A 1 96 ? 30.749 17.868 -30.618 1.00 58.59 96 LYS A O 1
ATOM 795 N N . THR A 1 97 ? 32.887 17.989 -29.957 1.00 54.62 97 THR A N 1
ATOM 796 C CA . THR A 1 97 ? 32.685 19.065 -28.991 1.00 54.62 97 THR A CA 1
ATOM 797 C C . THR A 1 97 ? 32.463 20.349 -29.782 1.00 54.62 97 THR A C 1
ATOM 799 O O . THR A 1 97 ? 33.333 20.801 -30.524 1.00 54.62 97 THR A O 1
ATOM 802 N N . LYS A 1 98 ? 31.263 20.929 -29.679 1.00 52.25 98 LYS A N 1
ATOM 803 C CA . LYS A 1 98 ? 31.051 22.295 -30.159 1.00 52.25 98 LYS A CA 1
ATOM 804 C C . LYS A 1 98 ? 31.907 23.207 -29.283 1.00 52.25 98 LYS A C 1
ATOM 806 O O . LYS A 1 98 ? 31.605 23.369 -28.102 1.00 52.25 98 LYS A O 1
ATOM 811 N N . SER A 1 99 ? 32.989 23.737 -29.850 1.00 52.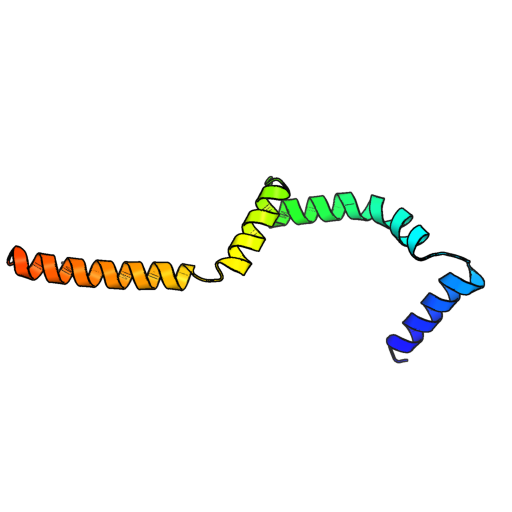00 99 SER A N 1
ATOM 812 C CA . SER A 1 99 ? 33.713 24.849 -29.239 1.00 52.00 99 SER A CA 1
ATOM 813 C C . SER A 1 99 ? 32.742 26.020 -29.096 1.00 52.00 99 SER A C 1
ATOM 815 O O . SER A 1 99 ? 32.002 26.307 -30.039 1.00 52.00 99 SER A O 1
ATOM 817 N N . LYS A 1 100 ? 32.702 26.603 -27.895 1.00 44.53 100 LYS A N 1
ATOM 818 C CA . LYS A 1 100 ? 31.949 27.825 -27.592 1.00 44.53 100 LYS A CA 1
ATOM 819 C C . LYS A 1 100 ? 32.474 29.000 -28.403 1.00 44.53 100 LYS A C 1
ATOM 821 O O . LYS A 1 100 ? 33.705 29.025 -28.630 1.00 44.53 100 LYS A O 1
#

Secondary structure (DSSP, 8-state):
--HHHHHHHHHHIIIIIS---HHHHHHHHHHHHHHHHHHHHHHHH-S--HHHHHHHHHHHHHH-STHHHHHHHHHHHHHHHHHHHHHHH-----------

Radius of gyration: 29.12 Å; chains: 1; bounding box: 53×36×73 Å

Sequence (100 aa):
MSKSKEYKAIKNFLHNELQISKEMIVDIVKDELEPLLLKTLRNTYGTHDMRSIIRCLLKEEIVGNRYSFYGALEHEVNKILAELLKEEFEVSIVRKTKSK

Foldseek 3Di:
DPPVVVVVVVVCCCCPVVVNDPVNVCVVCVVVVVVVVVVVCCVVPNPDDPVVVVVVVVCCVVVPVCVVVVVVVVVVVVVVVVVVCCVVPVDDDDDPDPDD

pLDDT: mean 77.83, std 11.22, range [44.53, 93.19]